Protein AF-A0A6V7JN82-F1 (afdb_monomer)

Mean predicted aligned error: 7.23 Å

Radius of gyration: 20.23 Å; Cα contacts (8 Å, |Δi|>4): 180; chains: 1; bounding box: 55×28×52 Å

Secondary structure (DSSP, 8-state):
--TTB-TTT-PBPP-EEEEE--HHHHHHHHHTSTTHHHHHTHHHHPPPSSTT---SGGGSHHHHHHHHHSGGGSTT---EEEEE--EESSTTSS-EEEEEEEEETTS-HHHHTSGGG-EEEEEEEE-

Organism: NCBI:txid1563983

pLDDT: mean 88.91, std 10.14, range [45.62, 97.81]

Foldseek 3Di:
DPPAADPPPRDGHWDKDKDFDDLPVLVVVQVPDPPRLVQLCCLVVPDDPDPQDDDAPCSDPVNVVCCVPNQVVDSPDWDKDWDWDWDDPDPPDPKIKIWIKIFTRSGDPVPRPDPSRIGTGIMITGD

Sequence (127 aa):
MEEGQCAECHAKTSLSYMLSFSITSQLQTLFLREEFTPNLSYRFNRGKIGEHSVEDIDDGDHYKEQQAYGFLNDPWAISFMWNSDGAQLYKSSQKSIWPLYLVVNELPYAMRYRQENVIMAGLWCAL

Nearest PDB structures (foldseek):
  1ozb-assembly2_G  TM=3.181E-01  e=6.857E-01  Haemophilus influenzae
  7bdk-assembly1_B  TM=2.556E-01  e=2.404E+00  Homo sapiens
  8qzs-assembly1_B  TM=3.928E-01  e=6.250E+00  Homo sapiens
  6s9i-assembly1_B  TM=2.554E-01  e=7.477E+00  Homo sapiens
  8r0a-assembly1_B  TM=2.164E-01  e=4.368E+00  Homo sapiens

Structure (mmCIF, N/CA/C/O backbone):
data_AF-A0A6V7JN82-F1
#
_entry.id   AF-A0A6V7JN82-F1
#
loop_
_atom_site.group_PDB
_atom_site.id
_atom_site.type_symbol
_atom_site.label_atom_id
_atom_site.label_alt_id
_atom_site.label_comp_id
_atom_site.label_asym_id
_atom_site.label_entity_id
_atom_site.label_seq_id
_atom_site.pdbx_PDB_ins_code
_atom_site.Cartn_x
_atom_site.Cartn_y
_atom_site.Cartn_z
_atom_site.occupancy
_atom_site.B_iso_or_equiv
_atom_site.auth_seq_id
_atom_site.auth_comp_id
_atom_site.auth_asym_id
_atom_site.auth_atom_id
_atom_site.pdbx_PDB_model_num
ATOM 1 N N . MET A 1 1 ? -34.841 7.569 29.660 1.00 45.62 1 MET A N 1
ATOM 2 C CA . MET A 1 1 ? -34.237 6.696 28.636 1.00 45.62 1 MET A CA 1
ATOM 3 C C . MET A 1 1 ? -32.951 6.175 29.234 1.00 45.62 1 MET A C 1
ATOM 5 O O . MET A 1 1 ? -32.158 6.998 29.670 1.00 45.62 1 MET A O 1
ATOM 9 N N . GLU A 1 2 ? -32.794 4.862 29.356 1.00 47.19 2 GLU A N 1
ATOM 10 C CA . GLU A 1 2 ? -31.495 4.285 29.719 1.00 47.19 2 GLU A CA 1
ATOM 11 C C . GLU A 1 2 ? -30.539 4.465 28.532 1.00 47.19 2 GLU A C 1
ATOM 13 O O . GLU A 1 2 ? -30.941 4.281 27.381 1.00 47.19 2 GLU A O 1
ATOM 18 N N . GLU A 1 3 ? -29.298 4.880 28.790 1.00 56.78 3 GLU A N 1
ATOM 19 C CA . GLU A 1 3 ? -28.273 4.988 27.750 1.00 56.78 3 GLU A CA 1
ATOM 20 C C . GLU A 1 3 ? -28.055 3.616 27.086 1.00 56.78 3 GLU A C 1
ATOM 22 O O . GLU A 1 3 ? -27.841 2.612 27.766 1.00 56.78 3 GLU A O 1
ATOM 27 N N . GLY A 1 4 ? -28.109 3.568 25.750 1.00 62.78 4 GLY A N 1
ATOM 28 C CA . GLY A 1 4 ? -27.769 2.367 24.978 1.00 62.78 4 GLY A CA 1
ATOM 29 C C . GLY A 1 4 ? -28.935 1.469 24.535 1.00 62.78 4 GLY A C 1
ATOM 30 O O . GLY A 1 4 ? -28.744 0.260 24.378 1.00 62.78 4 GLY A O 1
ATOM 31 N N . GLN A 1 5 ? -30.136 2.017 24.320 1.00 68.12 5 GLN A N 1
ATOM 32 C CA . GLN A 1 5 ? -31.261 1.299 23.700 1.00 68.12 5 GLN A CA 1
ATOM 33 C C . GLN A 1 5 ? -31.752 2.002 22.429 1.00 68.12 5 GLN A C 1
ATOM 35 O O . GLN A 1 5 ? -31.853 3.228 22.380 1.00 68.12 5 GLN A O 1
ATOM 40 N N . CYS A 1 6 ? -32.080 1.218 21.396 1.00 67.12 6 CYS A N 1
ATOM 41 C CA . CYS A 1 6 ? -32.710 1.725 20.177 1.00 67.12 6 CYS A CA 1
ATOM 42 C C . CYS A 1 6 ? -34.115 2.271 20.487 1.00 67.12 6 CYS A C 1
ATOM 44 O O . CYS A 1 6 ? -34.901 1.604 21.158 1.00 67.12 6 CYS A O 1
ATOM 46 N N . ALA A 1 7 ? -34.443 3.457 19.968 1.00 75.50 7 ALA A N 1
ATOM 47 C CA . ALA A 1 7 ? -35.699 4.148 20.264 1.00 75.50 7 ALA A CA 1
ATOM 48 C C . ALA A 1 7 ? -36.960 3.453 19.714 1.00 75.50 7 ALA A C 1
ATOM 50 O O . ALA A 1 7 ? -38.044 3.705 20.230 1.00 75.50 7 ALA A O 1
ATOM 51 N N . GLU A 1 8 ? -36.834 2.590 18.700 1.00 80.00 8 GLU A N 1
ATOM 52 C CA . GLU A 1 8 ? -37.986 1.896 18.103 1.00 80.00 8 GLU A CA 1
ATOM 53 C C . GLU A 1 8 ? -38.164 0.460 18.596 1.00 80.00 8 GLU A C 1
ATOM 55 O O . GLU A 1 8 ? -39.277 0.040 18.897 1.00 80.00 8 GLU A O 1
ATOM 60 N N . CYS A 1 9 ? -37.080 -0.314 18.674 1.00 82.62 9 CYS A N 1
ATOM 61 C CA . CYS A 1 9 ? -37.163 -1.740 18.998 1.00 82.62 9 CYS A CA 1
ATOM 62 C C . CYS A 1 9 ? -36.674 -2.088 20.410 1.00 82.62 9 CYS A C 1
ATOM 64 O O . CYS A 1 9 ? -36.702 -3.259 20.784 1.00 82.62 9 CYS A O 1
ATOM 66 N N . HIS A 1 10 ? -36.197 -1.103 21.183 1.00 72.88 10 HIS A N 1
ATOM 67 C CA . HIS A 1 10 ? -35.658 -1.259 22.543 1.00 72.88 10 HIS A CA 1
ATOM 68 C C . HIS A 1 10 ? -34.502 -2.267 22.684 1.00 72.88 10 HIS A C 1
ATOM 70 O O . HIS A 1 10 ? -34.100 -2.613 23.796 1.00 72.88 10 HIS A O 1
ATOM 76 N N . ALA A 1 11 ? -33.926 -2.729 21.570 1.00 72.25 11 ALA A N 1
ATOM 77 C CA . ALA A 1 11 ? -32.755 -3.589 21.590 1.00 72.25 11 ALA A CA 1
ATOM 78 C C . ALA A 1 11 ? -31.555 -2.836 22.180 1.00 72.25 11 ALA A C 1
ATOM 80 O O . ALA A 1 11 ? -31.370 -1.641 21.919 1.00 72.25 11 ALA A O 1
ATOM 81 N N . LYS A 1 12 ? -30.718 -3.549 22.945 1.00 68.44 12 LYS A N 1
ATOM 82 C CA . LYS A 1 12 ? -29.419 -3.028 23.386 1.00 68.44 12 LYS A CA 1
ATOM 83 C C . LYS A 1 12 ? -28.594 -2.656 22.159 1.00 68.44 12 LYS A C 1
ATOM 85 O O . LYS A 1 12 ? -28.351 -3.504 21.304 1.00 68.44 12 LYS A O 1
ATOM 90 N N . THR A 1 13 ? -28.146 -1.411 22.083 1.00 65.88 13 THR A N 1
ATOM 91 C CA . THR A 1 13 ? -27.205 -0.986 21.047 1.00 65.88 13 THR A CA 1
ATOM 92 C C . THR A 1 13 ? -25.810 -1.478 21.414 1.00 65.88 13 THR A C 1
ATOM 94 O O . THR A 1 13 ? -25.292 -1.132 22.475 1.00 65.88 13 THR A O 1
ATOM 97 N N . SER A 1 14 ? -25.209 -2.291 20.547 1.00 70.94 14 SER A N 1
ATOM 98 C CA . SER A 1 14 ? -23.790 -2.651 20.620 1.00 70.94 14 SER A CA 1
ATOM 99 C C . SER A 1 14 ? -22.932 -1.419 20.346 1.00 70.94 14 SER A C 1
ATOM 101 O O . SER A 1 14 ? -23.203 -0.671 19.401 1.00 70.94 14 SER A O 1
ATOM 103 N N . LEU A 1 15 ? -21.894 -1.205 21.150 1.00 81.00 15 LEU A N 1
ATOM 104 C CA . LEU A 1 15 ? -20.984 -0.083 20.955 1.00 81.00 15 LEU A CA 1
ATOM 105 C C . LEU A 1 15 ? -20.101 -0.402 19.750 1.00 81.00 15 LEU A C 1
ATOM 107 O O . LEU A 1 15 ? -19.318 -1.346 19.791 1.00 81.00 15 LEU A O 1
ATOM 111 N N . SER A 1 16 ? -20.217 0.381 18.680 1.00 87.06 16 SER A N 1
ATOM 112 C CA . SER A 1 16 ? -19.341 0.250 17.513 1.00 87.06 16 SER A CA 1
ATOM 113 C C . SER A 1 16 ? -18.521 1.514 17.313 1.00 87.06 16 SER A C 1
ATOM 115 O O . SER A 1 16 ? -19.066 2.615 17.357 1.00 87.06 16 SER A O 1
ATOM 117 N N . TYR A 1 17 ? -17.216 1.365 17.110 1.00 91.31 17 TYR A N 1
ATOM 118 C CA . TYR A 1 17 ? -16.315 2.487 16.858 1.00 91.31 17 TYR A CA 1
ATOM 119 C C . TYR A 1 17 ? -15.145 2.076 15.964 1.00 91.31 17 TYR A C 1
ATOM 121 O O . TYR A 1 17 ? -14.777 0.906 15.886 1.00 91.31 17 TYR A O 1
ATOM 129 N N . MET A 1 18 ? -14.547 3.064 15.300 1.00 92.50 18 MET A N 1
ATOM 130 C CA . MET A 1 18 ? -13.337 2.904 14.500 1.00 92.50 18 MET A CA 1
ATOM 131 C C . MET A 1 18 ? -12.165 3.556 15.228 1.00 92.50 18 MET A C 1
ATOM 133 O O . MET A 1 18 ? -12.220 4.742 15.552 1.00 92.50 18 MET A O 1
ATOM 137 N N . LEU A 1 19 ? -11.089 2.806 15.443 1.00 95.06 19 LEU A N 1
ATOM 138 C CA . LEU A 1 19 ? -9.789 3.389 15.765 1.00 95.06 19 LEU A CA 1
ATOM 139 C C . LEU A 1 19 ? -9.076 3.693 14.451 1.00 95.06 19 LEU A C 1
ATOM 141 O O . LEU A 1 19 ? -8.837 2.778 13.672 1.00 95.06 19 LEU A O 1
ATOM 145 N N . SER A 1 20 ? -8.754 4.957 14.187 1.00 96.06 20 SER A N 1
ATOM 146 C CA . SER A 1 20 ? -8.002 5.368 12.996 1.00 96.06 20 SER A CA 1
ATOM 147 C C . SER A 1 20 ? -6.525 5.554 13.320 1.00 96.06 20 SER A C 1
ATOM 149 O O . SER A 1 20 ? -6.189 6.168 14.334 1.00 96.06 20 SER A O 1
ATOM 151 N N . PHE A 1 21 ? -5.648 5.111 12.424 1.00 96.94 21 PHE A N 1
ATOM 152 C CA . PHE A 1 21 ? -4.203 5.285 12.558 1.00 96.94 21 PHE A CA 1
ATOM 153 C C . PHE A 1 21 ? -3.668 6.190 11.443 1.00 96.94 21 PHE A C 1
ATOM 155 O O . PHE A 1 21 ? -4.194 6.218 10.331 1.00 96.94 21 PHE A O 1
ATOM 162 N N . SER A 1 22 ? -2.609 6.951 11.735 1.00 97.25 22 SER A N 1
ATOM 163 C CA . SER A 1 22 ? -2.005 7.861 10.755 1.00 97.25 22 SER A CA 1
ATOM 164 C C . SER A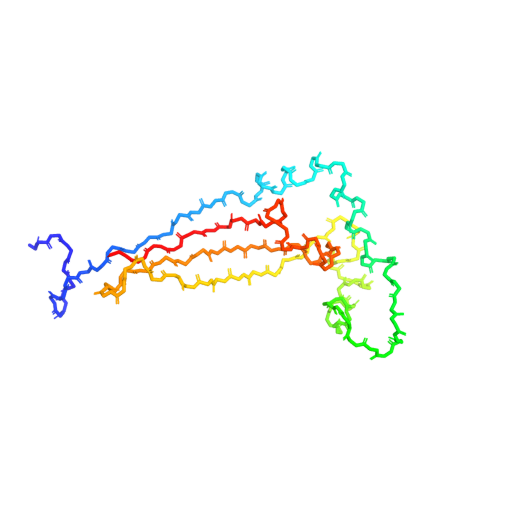 1 22 ? -1.302 7.070 9.651 1.00 97.25 22 SER A C 1
ATOM 166 O O . SER A 1 22 ? -0.211 6.527 9.855 1.00 97.25 22 SER A O 1
ATOM 168 N N . ILE A 1 23 ? -1.920 7.023 8.469 1.00 97.38 23 ILE A N 1
ATOM 169 C CA . ILE A 1 23 ? -1.316 6.459 7.253 1.00 97.38 23 ILE A CA 1
ATOM 170 C C . ILE A 1 23 ? -0.055 7.251 6.892 1.00 97.38 23 ILE A C 1
ATOM 172 O O . ILE A 1 23 ? 0.982 6.660 6.610 1.00 97.38 23 ILE A O 1
ATOM 176 N N . THR A 1 24 ? -0.105 8.583 6.983 1.00 97.00 24 THR A N 1
ATOM 177 C CA . THR A 1 24 ? 1.025 9.464 6.658 1.00 97.00 24 THR A CA 1
ATOM 178 C C . THR A 1 24 ? 2.254 9.162 7.507 1.00 97.00 24 THR A C 1
ATOM 180 O O . THR A 1 24 ? 3.353 9.068 6.971 1.00 97.00 24 THR A O 1
ATOM 183 N N . SER A 1 25 ? 2.086 8.965 8.817 1.00 97.81 25 SER A N 1
ATOM 184 C CA . SER A 1 25 ? 3.211 8.662 9.711 1.00 97.81 25 SER A CA 1
ATOM 185 C C . SER A 1 25 ? 3.840 7.306 9.389 1.00 97.81 25 SER A C 1
ATOM 187 O O . SER A 1 25 ? 5.060 7.187 9.363 1.00 97.81 25 SER A O 1
ATOM 189 N N . GLN A 1 26 ? 3.019 6.300 9.080 1.00 97.81 26 GLN A N 1
ATOM 190 C CA . GLN A 1 26 ? 3.506 4.982 8.669 1.00 97.81 26 GLN A CA 1
ATOM 191 C C . GLN A 1 26 ? 4.230 5.045 7.322 1.00 97.81 26 GLN A C 1
ATOM 193 O O . GLN A 1 26 ? 5.309 4.477 7.188 1.00 97.81 26 GLN A O 1
ATOM 198 N N . LEU A 1 27 ? 3.699 5.796 6.352 1.00 96.81 27 LEU A N 1
ATOM 199 C CA . LEU A 1 27 ? 4.375 6.036 5.078 1.00 96.81 27 LEU A CA 1
ATOM 200 C C . LEU A 1 27 ? 5.721 6.726 5.282 1.00 96.81 27 LEU A C 1
ATOM 202 O O . LEU A 1 27 ? 6.715 6.264 4.739 1.00 96.81 27 LEU A O 1
ATOM 206 N N . GLN A 1 28 ? 5.794 7.770 6.108 1.00 96.75 28 GLN A N 1
ATOM 207 C CA . GLN A 1 28 ? 7.068 8.413 6.441 1.00 96.75 28 GLN A CA 1
ATOM 208 C C . GLN A 1 28 ? 8.077 7.397 6.989 1.00 96.75 28 GLN A C 1
ATOM 210 O O . GLN A 1 28 ? 9.219 7.373 6.543 1.00 96.75 28 GLN A O 1
ATOM 215 N N . THR A 1 29 ? 7.655 6.513 7.899 1.00 96.31 29 THR A N 1
ATOM 216 C CA . THR A 1 29 ? 8.514 5.431 8.402 1.00 96.31 29 THR A CA 1
ATOM 217 C C . THR A 1 29 ? 8.957 4.472 7.297 1.00 96.31 29 THR A C 1
ATOM 219 O O . THR A 1 29 ? 10.122 4.084 7.278 1.00 96.31 29 THR A O 1
ATOM 222 N N . LEU A 1 30 ? 8.074 4.110 6.362 1.00 96.06 30 LEU A N 1
ATOM 223 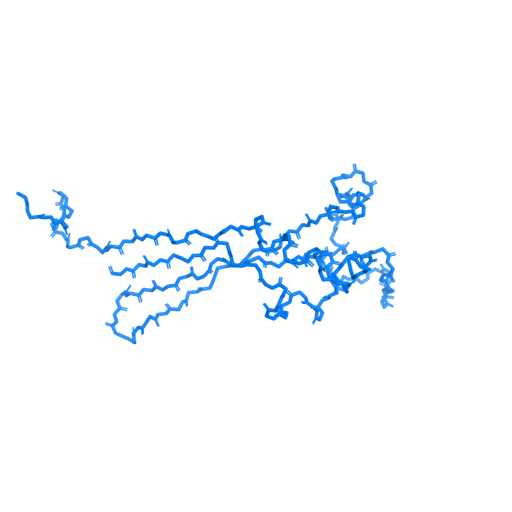C CA . LEU A 1 30 ? 8.425 3.259 5.224 1.00 96.06 30 LEU A CA 1
ATOM 224 C C . LEU A 1 30 ? 9.468 3.922 4.320 1.00 96.06 30 LEU A C 1
ATOM 226 O O . LEU A 1 30 ? 10.501 3.320 4.050 1.00 96.06 30 LEU A O 1
ATOM 230 N N . PHE A 1 31 ? 9.246 5.176 3.924 1.00 95.06 31 PHE A N 1
ATOM 231 C CA . PHE A 1 31 ? 10.151 5.925 3.047 1.00 95.06 31 PHE A CA 1
ATOM 232 C C . PHE A 1 31 ? 11.516 6.237 3.681 1.00 95.06 31 PHE A C 1
ATOM 234 O O . PHE A 1 31 ? 12.478 6.470 2.955 1.00 95.06 31 PHE A O 1
ATOM 241 N N . LEU A 1 32 ? 11.630 6.212 5.013 1.00 95.69 32 LEU A N 1
ATOM 242 C CA . LEU A 1 32 ? 12.912 6.341 5.716 1.00 95.69 32 LEU A CA 1
ATOM 243 C C . LEU A 1 32 ? 13.780 5.074 5.645 1.00 95.69 32 LEU A C 1
ATOM 245 O O . LEU A 1 32 ? 14.965 5.133 5.967 1.00 95.69 32 LEU A O 1
ATOM 249 N N . ARG A 1 33 ? 13.220 3.924 5.255 1.00 94.94 33 ARG A N 1
ATOM 250 C CA . ARG A 1 33 ? 13.978 2.673 5.146 1.00 94.94 33 ARG A CA 1
ATOM 251 C C . ARG A 1 33 ? 14.760 2.655 3.839 1.00 94.94 33 ARG A C 1
ATOM 253 O O . ARG A 1 33 ? 14.173 2.791 2.769 1.00 94.94 33 ARG A O 1
ATOM 260 N N . GLU A 1 34 ? 16.062 2.390 3.929 1.00 92.75 34 GLU A N 1
ATOM 261 C CA . GLU A 1 34 ? 16.981 2.393 2.778 1.00 92.75 34 GLU A CA 1
ATOM 262 C C . GLU A 1 34 ? 16.509 1.491 1.630 1.00 92.75 34 GLU A C 1
ATOM 264 O O . GLU A 1 34 ? 16.631 1.850 0.463 1.00 92.75 34 GLU A O 1
ATOM 269 N N . GLU A 1 35 ? 15.908 0.345 1.952 1.00 91.12 35 GLU A N 1
ATOM 270 C CA . GLU A 1 35 ? 15.429 -0.608 0.951 1.00 91.12 35 GLU A CA 1
ATOM 271 C C . GLU A 1 35 ? 14.071 -0.237 0.337 1.00 91.12 35 GLU A C 1
ATOM 273 O O . GLU A 1 35 ? 13.730 -0.758 -0.720 1.00 91.12 35 GLU A O 1
ATOM 278 N N . PHE A 1 36 ? 13.264 0.633 0.949 1.00 93.38 36 PHE A N 1
ATOM 279 C CA . PHE A 1 36 ? 11.879 0.832 0.504 1.00 93.38 36 PHE A CA 1
ATOM 280 C C . PHE A 1 36 ? 11.805 1.494 -0.876 1.00 93.38 36 PHE A C 1
ATOM 282 O O . PHE A 1 36 ? 11.232 0.929 -1.806 1.00 93.38 36 PHE A O 1
ATOM 289 N N . THR A 1 37 ? 12.445 2.654 -1.028 1.00 92.00 37 THR A N 1
ATOM 290 C CA . THR A 1 37 ? 12.434 3.432 -2.275 1.00 92.00 37 THR A CA 1
ATOM 291 C C . THR A 1 37 ? 13.018 2.664 -3.470 1.00 92.00 37 THR A C 1
ATOM 293 O O . THR A 1 37 ? 12.356 2.620 -4.509 1.00 92.00 37 THR A O 1
ATOM 296 N N . PRO A 1 38 ? 14.192 2.001 -3.367 1.00 93.06 38 PRO A N 1
ATOM 297 C CA . PRO A 1 38 ? 14.707 1.175 -4.461 1.00 93.06 38 PRO A CA 1
ATOM 298 C C . PRO A 1 38 ? 13.728 0.080 -4.898 1.00 93.06 38 PRO A C 1
ATOM 300 O O . PRO A 1 38 ? 13.596 -0.188 -6.091 1.00 93.06 38 PRO A O 1
ATOM 303 N N . ASN A 1 39 ? 12.992 -0.517 -3.955 1.00 94.19 39 ASN A N 1
ATOM 304 C CA . ASN A 1 39 ? 12.033 -1.574 -4.259 1.00 94.19 39 ASN A CA 1
ATOM 305 C C . ASN A 1 39 ? 10.767 -1.074 -4.976 1.00 94.19 39 ASN A C 1
ATOM 307 O O . ASN A 1 39 ? 10.157 -1.861 -5.691 1.00 94.19 39 ASN A O 1
ATOM 311 N N . LEU A 1 40 ? 10.400 0.212 -4.890 1.00 93.75 40 LEU A N 1
ATOM 312 C CA . LEU A 1 40 ? 9.290 0.773 -5.687 1.00 93.75 40 LEU A CA 1
ATOM 313 C C . LEU A 1 40 ? 9.578 0.746 -7.196 1.00 93.75 40 LEU A C 1
ATOM 315 O O . LEU A 1 40 ? 8.665 0.686 -8.020 1.00 93.75 40 LEU A O 1
ATOM 319 N N . SER A 1 41 ? 10.861 0.733 -7.573 1.00 90.19 41 SER A N 1
ATOM 320 C CA . SER A 1 41 ? 11.280 0.626 -8.973 1.00 90.19 41 SER A CA 1
ATOM 321 C C . SER A 1 41 ? 11.047 -0.771 -9.564 1.00 90.19 41 SER A C 1
ATOM 323 O O . SER A 1 41 ? 11.244 -0.961 -10.765 1.00 90.19 41 SER A O 1
ATOM 325 N N . TYR A 1 42 ? 10.615 -1.751 -8.758 1.00 91.56 42 TYR A N 1
ATOM 326 C CA . TYR A 1 42 ? 10.285 -3.107 -9.200 1.00 91.56 42 TYR A CA 1
ATOM 327 C C . TYR A 1 42 ? 9.335 -3.110 -10.401 1.00 91.56 42 TYR A C 1
ATOM 329 O O . TYR A 1 42 ? 9.621 -3.773 -11.393 1.00 91.56 42 TYR A O 1
ATOM 337 N N . ARG A 1 43 ? 8.277 -2.291 -10.370 1.00 87.56 43 ARG A N 1
ATOM 338 C CA . ARG A 1 43 ? 7.265 -2.213 -11.441 1.00 87.56 43 ARG A CA 1
ATOM 339 C C . ARG A 1 43 ? 7.813 -1.804 -12.816 1.00 87.56 43 ARG A C 1
ATOM 341 O O . ARG A 1 43 ? 7.168 -2.051 -13.824 1.00 87.56 43 ARG A O 1
ATOM 348 N N . PHE A 1 44 ? 8.979 -1.155 -12.864 1.00 86.81 44 PHE A N 1
ATOM 349 C CA . PHE A 1 44 ? 9.623 -0.723 -14.113 1.00 86.81 44 PHE A CA 1
ATOM 350 C C . PHE A 1 44 ? 10.691 -1.700 -14.602 1.00 86.81 44 PHE A C 1
ATOM 352 O O . PHE A 1 44 ? 11.039 -1.701 -15.778 1.00 86.81 44 PHE A O 1
ATOM 359 N N . ASN A 1 45 ? 11.223 -2.517 -13.693 1.00 87.56 45 ASN A N 1
ATOM 360 C CA . ASN A 1 45 ? 12.338 -3.424 -13.957 1.00 87.56 45 ASN A CA 1
ATOM 361 C C . ASN A 1 45 ? 11.918 -4.901 -13.899 1.00 87.56 45 ASN A C 1
ATOM 363 O O . ASN A 1 45 ? 12.766 -5.791 -13.981 1.00 87.56 45 ASN A O 1
ATOM 367 N N . ARG A 1 46 ? 10.620 -5.179 -13.722 1.00 88.62 46 ARG A N 1
ATOM 368 C CA . ARG A 1 46 ? 10.078 -6.535 -13.630 1.00 88.62 46 ARG A CA 1
ATOM 369 C C . ARG A 1 46 ? 10.240 -7.251 -14.971 1.00 88.62 46 ARG A C 1
ATOM 371 O O . ARG A 1 46 ? 9.715 -6.819 -15.992 1.00 88.62 46 ARG A O 1
ATOM 378 N N . GLY A 1 47 ? 10.943 -8.381 -14.951 1.00 86.62 47 GLY A N 1
ATOM 379 C CA . GLY A 1 47 ? 10.967 -9.316 -16.070 1.00 86.62 47 GLY A CA 1
ATOM 380 C C . GLY A 1 47 ? 9.731 -10.208 -16.031 1.00 86.62 47 GLY A C 1
ATOM 381 O O . GLY A 1 47 ? 9.539 -10.928 -15.053 1.00 86.62 47 GLY A O 1
ATOM 382 N N . LYS A 1 48 ? 8.910 -10.163 -17.082 1.00 89.00 48 LYS A N 1
ATOM 383 C CA . LYS A 1 48 ? 7.778 -11.082 -17.250 1.00 89.00 48 LYS A CA 1
ATOM 384 C C . LYS A 1 48 ? 8.255 -12.446 -17.734 1.00 89.00 48 LYS A C 1
ATOM 386 O O . LYS A 1 48 ? 9.184 -12.525 -18.539 1.00 89.00 48 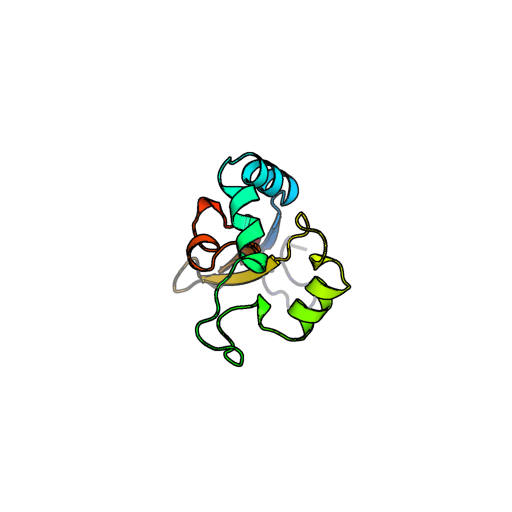LYS A O 1
ATOM 391 N N . ILE A 1 49 ? 7.585 -13.507 -17.296 1.00 88.38 49 ILE A N 1
ATOM 392 C CA . ILE A 1 49 ? 7.806 -14.863 -17.813 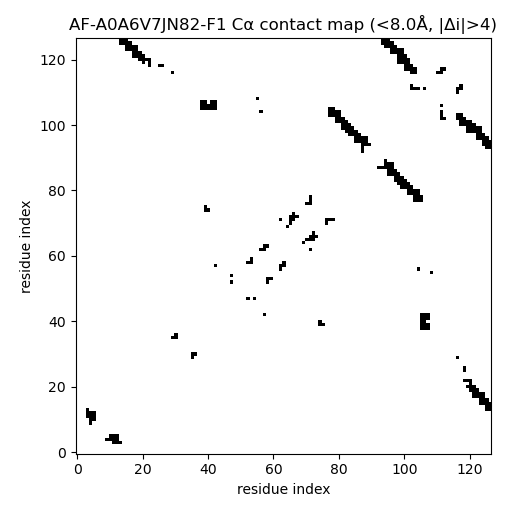1.00 88.38 49 ILE A CA 1
ATOM 393 C C . ILE A 1 49 ? 7.250 -14.973 -19.240 1.00 88.38 49 ILE A C 1
ATOM 395 O O . ILE A 1 49 ? 7.880 -15.586 -20.101 1.00 88.38 49 ILE A O 1
ATOM 399 N N . GLY A 1 50 ? 6.094 -14.358 -19.510 1.00 88.88 50 GLY A N 1
ATOM 400 C CA . GLY A 1 50 ? 5.507 -14.287 -20.850 1.00 88.88 50 GLY A CA 1
ATOM 401 C C . GLY A 1 50 ? 4.914 -12.916 -21.162 1.00 88.88 50 GLY A C 1
ATOM 402 O O . GLY A 1 50 ? 4.255 -12.311 -20.323 1.00 88.88 50 GLY A O 1
ATOM 403 N N . GLU A 1 51 ? 5.098 -12.431 -22.393 1.00 86.81 51 GLU A N 1
ATOM 404 C CA . GLU A 1 51 ? 4.637 -11.099 -22.823 1.00 86.81 51 GLU A CA 1
ATOM 405 C C . GLU A 1 51 ? 3.136 -10.879 -22.552 1.00 86.81 51 GLU A C 1
ATOM 407 O O . GLU A 1 51 ? 2.727 -9.839 -22.025 1.00 86.81 51 GLU A O 1
ATOM 412 N N . HIS A 1 52 ? 2.325 -11.906 -22.817 1.00 88.50 52 HIS A N 1
ATOM 413 C CA . HIS A 1 52 ? 0.868 -11.879 -22.660 1.00 88.50 52 HIS A CA 1
ATOM 414 C C . HIS A 1 52 ? 0.361 -12.449 -21.328 1.00 88.50 52 HIS A C 1
ATOM 416 O O . HIS A 1 52 ? -0.848 -12.514 -21.114 1.00 88.50 52 HIS A O 1
ATOM 422 N N . SER A 1 53 ? 1.252 -12.872 -20.432 1.00 92.38 53 SER A N 1
ATOM 423 C CA . SER A 1 53 ? 0.860 -13.416 -19.132 1.00 92.38 53 SER A CA 1
ATOM 424 C C . SER A 1 53 ? 0.378 -12.307 -18.196 1.00 92.38 53 SER A C 1
ATOM 426 O O . SER A 1 53 ? 0.901 -11.192 -18.223 1.00 92.38 53 SER A O 1
ATOM 428 N N . VAL A 1 54 ? -0.602 -12.615 -17.347 1.00 92.62 54 VAL A N 1
ATOM 429 C CA . VAL A 1 54 ? -0.997 -11.765 -16.214 1.00 92.62 54 VAL A CA 1
ATOM 430 C C . VAL A 1 54 ? -0.360 -12.370 -14.970 1.00 92.62 54 VAL A C 1
ATOM 432 O O . VAL A 1 54 ? -0.799 -13.416 -14.497 1.00 92.62 54 VAL A O 1
ATOM 435 N N . GLU A 1 55 ? 0.724 -11.761 -14.504 1.00 92.94 55 GLU A N 1
ATOM 436 C CA . GLU A 1 55 ? 1.584 -12.301 -13.445 1.00 92.94 55 GLU A CA 1
ATOM 437 C C . GLU A 1 55 ? 1.509 -11.460 -12.168 1.00 92.94 55 GLU A C 1
ATOM 439 O O . GLU A 1 55 ? 1.682 -11.989 -11.071 1.00 92.94 55 GLU A O 1
ATOM 444 N N . ASP A 1 56 ? 1.237 -10.161 -12.296 1.00 93.88 56 ASP A N 1
ATOM 445 C CA . ASP A 1 56 ? 1.112 -9.241 -11.168 1.00 93.88 56 ASP A CA 1
ATOM 446 C C . ASP A 1 56 ? 0.104 -8.110 -11.488 1.00 93.88 56 ASP A C 1
ATOM 448 O O . ASP A 1 56 ? -0.442 -8.026 -12.588 1.00 93.88 56 ASP A O 1
ATOM 452 N N . ILE A 1 57 ? -0.218 -7.272 -10.503 1.00 92.38 57 ILE A N 1
ATOM 453 C CA . ILE A 1 57 ? -1.247 -6.225 -10.572 1.00 92.38 57 ILE A CA 1
ATOM 454 C C . ILE A 1 57 ? -0.963 -5.168 -11.647 1.00 92.38 57 ILE A C 1
ATOM 456 O O . ILE A 1 57 ? -1.892 -4.616 -12.237 1.00 92.38 57 ILE A O 1
ATOM 460 N N . ASP A 1 58 ? 0.313 -4.927 -11.935 1.00 90.44 58 ASP A N 1
ATOM 461 C CA . ASP A 1 58 ? 0.788 -4.020 -12.977 1.00 90.44 58 ASP A CA 1
ATOM 462 C C . ASP A 1 58 ? 0.523 -4.539 -14.400 1.00 90.44 58 ASP A C 1
ATOM 464 O O . ASP A 1 58 ? 0.595 -3.774 -15.358 1.00 90.44 58 ASP A O 1
ATOM 468 N N . ASP A 1 59 ? 0.136 -5.810 -14.563 1.00 93.12 59 ASP A N 1
ATOM 469 C CA . ASP A 1 59 ? -0.305 -6.344 -15.852 1.00 93.12 59 ASP A CA 1
ATOM 470 C C . ASP A 1 59 ? -1.726 -5.917 -16.241 1.00 93.12 59 ASP A C 1
ATOM 472 O O . ASP A 1 59 ? -2.101 -6.075 -17.408 1.00 93.12 59 ASP A O 1
ATOM 476 N N . GLY A 1 60 ? -2.510 -5.377 -15.305 1.00 93.38 60 GLY A N 1
ATOM 477 C CA . GLY A 1 60 ? -3.868 -4.913 -15.569 1.00 93.38 60 GLY A CA 1
ATOM 478 C C . GLY A 1 60 ? -3.897 -3.694 -16.493 1.00 93.38 60 GLY A C 1
ATOM 479 O O . GLY A 1 60 ? -3.122 -2.756 -16.317 1.00 93.38 60 GLY A O 1
ATOM 480 N N . ASP A 1 61 ? -4.830 -3.670 -17.447 1.00 94.44 61 ASP A N 1
ATOM 481 C CA . ASP A 1 61 ? -4.906 -2.613 -18.468 1.00 94.44 61 ASP A CA 1
ATOM 482 C C . ASP A 1 61 ? -5.029 -1.209 -17.861 1.00 94.44 61 ASP A C 1
ATOM 484 O O . ASP A 1 61 ? -4.329 -0.288 -18.279 1.00 94.44 61 ASP A O 1
ATOM 488 N N . HIS A 1 62 ? -5.833 -1.055 -16.804 1.00 93.81 62 HIS A N 1
ATOM 489 C CA . HIS A 1 62 ? -5.936 0.213 -16.078 1.00 93.81 62 HIS A CA 1
ATOM 490 C C . HIS A 1 62 ? -4.636 0.611 -15.379 1.00 93.81 62 HIS A C 1
ATOM 492 O O . HIS A 1 62 ? -4.300 1.791 -15.328 1.00 93.81 62 HIS A O 1
ATOM 498 N N . TYR A 1 63 ? -3.893 -0.353 -14.837 1.00 94.56 63 TYR A N 1
ATOM 499 C CA . TYR A 1 63 ? -2.632 -0.061 -14.168 1.00 94.56 63 TYR A CA 1
ATOM 500 C C . TYR A 1 63 ? -1.577 0.383 -15.190 1.00 94.56 63 TYR A C 1
ATOM 502 O O . TYR A 1 63 ? -0.914 1.398 -14.982 1.00 94.56 63 TYR A O 1
ATOM 510 N N . LYS A 1 64 ? -1.513 -0.290 -16.347 1.00 93.19 64 LYS A N 1
ATOM 511 C CA . LYS A 1 64 ? -0.677 0.106 -17.492 1.00 93.19 64 LYS A CA 1
ATOM 512 C C . LYS A 1 64 ? -1.028 1.494 -18.016 1.00 93.19 64 LYS A C 1
ATOM 514 O O . LYS A 1 64 ? -0.132 2.290 -18.276 1.00 93.19 64 LYS A O 1
ATOM 519 N N . GLU A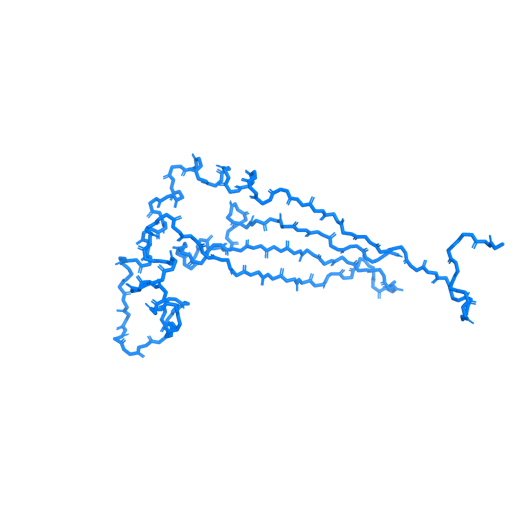 1 65 ? -2.315 1.810 -18.146 1.00 95.31 65 GLU A N 1
ATOM 520 C CA . GLU A 1 65 ? -2.776 3.142 -18.550 1.00 95.31 65 GLU A CA 1
ATOM 521 C C . GLU A 1 65 ? -2.304 4.218 -17.558 1.00 95.31 65 GLU A C 1
ATOM 523 O O . GLU A 1 65 ? -1.756 5.245 -17.964 1.00 95.31 65 GLU A O 1
ATOM 528 N N . GLN A 1 66 ? -2.438 3.957 -16.252 1.00 95.00 66 GLN A N 1
ATOM 529 C CA . GLN A 1 66 ? -1.966 4.870 -15.209 1.00 95.00 66 GLN A CA 1
ATOM 530 C C . GLN A 1 66 ? -0.440 5.012 -15.181 1.00 95.00 66 GLN A C 1
ATOM 532 O O . GLN A 1 66 ? 0.049 6.104 -14.904 1.00 95.00 66 GLN A O 1
ATOM 537 N N . GLN A 1 67 ? 0.313 3.953 -15.476 1.00 92.25 67 GLN A N 1
ATOM 538 C CA . GLN A 1 67 ? 1.772 4.015 -15.598 1.00 92.25 67 GLN A CA 1
ATOM 539 C C . GLN A 1 67 ? 2.220 4.767 -16.856 1.00 92.25 67 GLN A C 1
ATOM 541 O O . GLN A 1 67 ? 3.218 5.481 -16.823 1.00 92.25 67 GLN A O 1
ATOM 546 N N . ALA A 1 68 ? 1.493 4.629 -17.965 1.00 92.62 68 ALA A N 1
ATOM 547 C CA . ALA A 1 68 ? 1.848 5.274 -19.221 1.00 92.62 68 ALA A CA 1
ATOM 548 C C . ALA A 1 68 ? 1.531 6.776 -19.207 1.00 92.62 68 ALA A C 1
ATOM 550 O O . ALA A 1 68 ? 2.370 7.576 -19.618 1.00 92.62 68 ALA A O 1
ATOM 551 N N . TYR A 1 69 ? 0.356 7.172 -18.704 1.00 93.88 69 TYR A N 1
ATOM 552 C CA . TYR A 1 69 ? -0.146 8.548 -18.850 1.00 93.88 69 TYR A CA 1
ATOM 553 C C . TYR A 1 69 ? -0.786 9.140 -17.583 1.00 93.88 69 TYR A C 1
ATOM 555 O O . TYR A 1 69 ? -1.200 10.298 -17.602 1.00 93.88 69 TYR A O 1
ATOM 563 N N . GLY A 1 70 ? -0.910 8.366 -16.502 1.00 94.62 70 GLY A N 1
ATOM 564 C CA . GLY A 1 70 ? -1.645 8.756 -15.298 1.00 94.62 70 GLY A CA 1
ATOM 565 C C . GLY A 1 70 ? -0.768 9.029 -14.077 1.00 94.62 70 GLY A C 1
ATOM 566 O O . GLY A 1 70 ? 0.421 9.328 -14.180 1.00 94.62 70 GLY A O 1
ATOM 567 N N . PHE A 1 71 ? -1.378 8.915 -12.892 1.00 94.31 71 PHE A N 1
ATOM 568 C CA . PHE A 1 71 ? -0.718 9.201 -11.611 1.00 94.31 71 PHE A CA 1
ATOM 569 C C . PHE A 1 71 ? 0.501 8.302 -11.364 1.00 94.31 71 PHE A C 1
ATOM 571 O O . PHE A 1 71 ? 1.487 8.747 -10.788 1.00 94.31 71 PHE A O 1
ATOM 578 N N . LEU A 1 72 ? 0.458 7.055 -11.839 1.00 94.06 72 LEU A N 1
ATOM 579 C CA . LEU A 1 72 ? 1.519 6.067 -11.631 1.00 94.06 72 LEU A CA 1
ATOM 580 C C . LEU A 1 72 ? 2.687 6.194 -12.620 1.00 94.06 72 LEU A C 1
ATOM 582 O O . LEU A 1 72 ? 3.607 5.379 -12.566 1.00 94.06 72 LEU A O 1
ATOM 586 N N . ASN A 1 73 ? 2.678 7.197 -13.503 1.00 92.12 73 ASN A N 1
ATOM 587 C CA . ASN A 1 73 ? 3.835 7.526 -14.336 1.00 92.12 73 ASN A CA 1
ATOM 588 C C . ASN A 1 73 ? 5.005 8.060 -13.483 1.00 92.12 73 ASN A C 1
ATOM 590 O O . ASN A 1 73 ? 6.163 7.756 -13.758 1.00 92.12 73 ASN A O 1
ATOM 594 N N . ASP A 1 74 ? 4.712 8.776 -12.391 1.00 92.44 74 ASP A N 1
ATOM 595 C CA . ASP A 1 74 ? 5.731 9.264 -11.459 1.00 92.44 74 ASP A CA 1
ATOM 596 C C . ASP A 1 74 ? 6.356 8.093 -10.672 1.00 92.44 74 ASP A C 1
ATOM 598 O O . ASP A 1 74 ? 5.624 7.378 -9.978 1.00 92.44 74 ASP A O 1
ATOM 602 N N . PRO A 1 75 ? 7.690 7.886 -10.711 1.00 88.88 75 PRO A N 1
ATOM 603 C CA . PRO A 1 75 ? 8.382 6.862 -9.925 1.00 88.88 75 PRO A CA 1
ATOM 604 C C . PRO A 1 75 ? 8.115 6.899 -8.414 1.00 88.88 75 PRO A C 1
ATOM 606 O O . P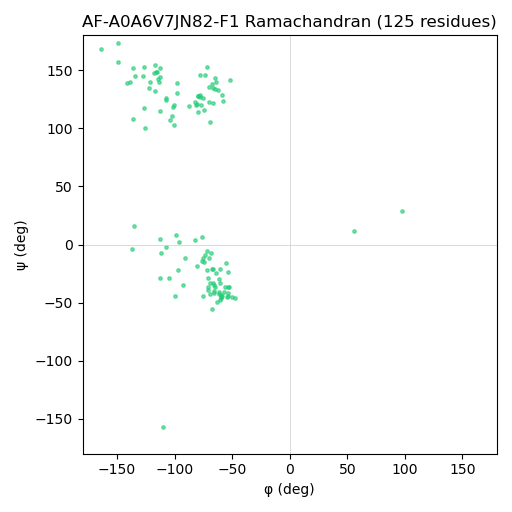RO A 1 75 ? 8.269 5.875 -7.751 1.00 88.88 75 PRO A O 1
ATOM 609 N N . TRP A 1 76 ? 7.713 8.050 -7.876 1.00 89.94 76 TRP A N 1
ATOM 610 C CA . TRP A 1 76 ? 7.398 8.247 -6.461 1.00 89.94 76 TRP A CA 1
ATOM 611 C C . TRP A 1 76 ? 5.923 8.000 -6.126 1.00 89.94 76 TRP A C 1
ATOM 613 O O . TRP A 1 76 ? 5.563 7.919 -4.949 1.00 89.94 76 TRP A O 1
ATOM 623 N N . ALA A 1 77 ? 5.061 7.872 -7.136 1.00 93.56 77 ALA A N 1
ATOM 624 C CA . ALA A 1 77 ? 3.644 7.608 -6.949 1.00 93.56 77 ALA A CA 1
ATOM 625 C C . ALA A 1 77 ? 3.384 6.135 -6.621 1.00 93.56 77 ALA A C 1
ATOM 627 O O . ALA A 1 77 ? 3.767 5.229 -7.369 1.00 93.56 77 ALA A O 1
ATOM 628 N N . ILE A 1 78 ? 2.664 5.924 -5.519 1.00 95.38 78 ILE A N 1
ATOM 629 C CA . ILE A 1 78 ? 2.264 4.610 -5.020 1.00 95.38 78 ILE A CA 1
ATOM 630 C C . ILE A 1 78 ? 0.745 4.451 -5.032 1.00 95.38 78 ILE A C 1
ATOM 632 O O . ILE A 1 78 ? -0.002 5.407 -4.821 1.00 95.38 78 ILE A O 1
ATOM 636 N N . SER A 1 79 ? 0.290 3.223 -5.232 1.00 95.88 79 SER A N 1
ATOM 637 C CA . SER A 1 79 ? -1.099 2.814 -5.093 1.00 95.88 79 SER A CA 1
ATOM 638 C C . SER A 1 79 ? -1.232 1.779 -3.982 1.00 95.88 79 SER A C 1
ATOM 640 O O . SER A 1 79 ? -0.291 1.055 -3.644 1.00 95.88 79 SER A O 1
ATOM 642 N N . PHE A 1 80 ? -2.426 1.710 -3.401 1.00 96.38 80 PHE A N 1
ATOM 643 C CA . PHE A 1 80 ? -2.720 0.779 -2.324 1.00 96.38 80 PHE A CA 1
ATOM 644 C C . PHE A 1 80 ? -3.725 -0.269 -2.764 1.00 96.38 80 PHE A C 1
ATOM 646 O O . PHE A 1 80 ? -4.735 0.044 -3.395 1.00 96.38 80 PHE A O 1
ATOM 653 N N . MET A 1 81 ? -3.489 -1.501 -2.337 1.00 95.62 81 MET A N 1
ATOM 654 C CA . MET A 1 81 ? -4.550 -2.477 -2.148 1.00 95.62 81 MET A CA 1
ATOM 655 C C . MET A 1 81 ? -4.921 -2.476 -0.669 1.00 95.62 81 MET A C 1
ATOM 657 O O . MET A 1 81 ? -4.047 -2.545 0.196 1.00 95.62 81 MET A O 1
ATOM 661 N N . TRP A 1 82 ? -6.213 -2.368 -0.381 1.00 94.88 82 TRP A N 1
ATOM 662 C CA . TRP A 1 82 ? -6.733 -2.362 0.978 1.00 94.88 82 TRP A CA 1
ATOM 663 C C . TRP A 1 82 ? -7.546 -3.619 1.237 1.00 94.88 82 TRP A C 1
ATOM 665 O O . TRP A 1 82 ? -8.229 -4.121 0.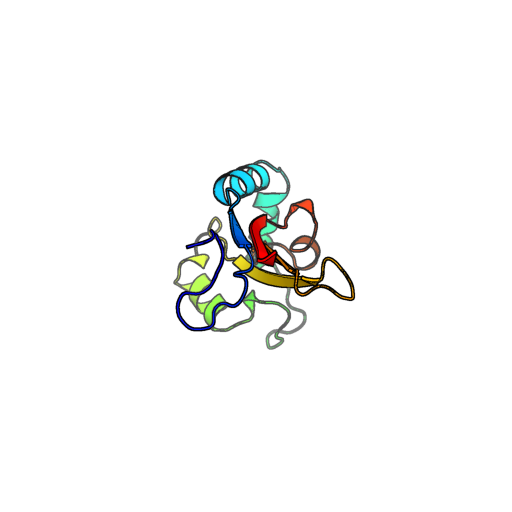348 1.00 94.88 82 TRP A O 1
ATOM 675 N N . ASN A 1 83 ? -7.463 -4.122 2.462 1.00 92.12 83 ASN A N 1
ATOM 676 C CA . ASN A 1 83 ? -8.182 -5.306 2.897 1.00 92.12 83 ASN A CA 1
ATOM 677 C C . ASN A 1 83 ? -8.822 -5.042 4.257 1.00 92.12 83 ASN A C 1
ATOM 679 O O . ASN A 1 83 ? -8.247 -4.359 5.111 1.00 92.12 83 ASN A O 1
ATOM 683 N N . SER A 1 84 ? -9.999 -5.627 4.454 1.00 91.06 84 SER A N 1
ATOM 684 C CA . SER A 1 84 ? -10.639 -5.743 5.757 1.00 91.06 84 SER A CA 1
ATOM 685 C C . SER A 1 84 ? -10.985 -7.202 6.005 1.00 91.06 84 SER A C 1
ATOM 687 O O . SER A 1 84 ? -11.775 -7.765 5.250 1.00 91.06 84 SER A O 1
ATOM 689 N N . ASP A 1 85 ? -10.405 -7.805 7.037 1.00 81.94 85 ASP A N 1
ATOM 690 C CA . ASP A 1 85 ? -10.740 -9.174 7.438 1.00 81.94 85 ASP A CA 1
ATOM 691 C C . ASP A 1 85 ? -11.394 -9.164 8.818 1.00 81.94 85 ASP A C 1
ATOM 693 O O . ASP A 1 85 ? -11.035 -8.352 9.666 1.00 81.94 85 ASP A O 1
ATOM 697 N N . GLY A 1 86 ? -12.382 -10.024 9.033 1.00 78.81 86 GLY A N 1
ATOM 698 C CA . GLY A 1 86 ? -13.188 -10.054 10.244 1.00 78.81 86 GLY A CA 1
ATOM 699 C C . GLY A 1 86 ? -12.733 -11.145 11.197 1.00 78.81 86 GLY A C 1
ATOM 700 O O . GLY A 1 86 ? -12.834 -12.330 10.892 1.00 78.81 86 GLY A O 1
ATOM 701 N N . ALA A 1 87 ? -12.322 -10.763 12.404 1.00 80.12 87 ALA A N 1
ATOM 702 C CA . ALA A 1 87 ? -12.051 -11.701 13.484 1.00 80.12 87 ALA A CA 1
ATOM 703 C C . ALA A 1 87 ? -13.150 -11.619 14.552 1.00 80.12 87 ALA A C 1
ATOM 705 O O . ALA A 1 87 ? -13.420 -10.558 15.124 1.00 80.12 87 ALA A O 1
ATOM 706 N N . GLN A 1 88 ? -13.783 -12.753 14.859 1.00 78.81 88 GLN A N 1
ATOM 707 C CA . GLN A 1 88 ? -14.654 -12.861 16.031 1.00 78.81 88 GLN A CA 1
ATOM 708 C C . GLN A 1 88 ? -13.792 -12.944 17.291 1.00 78.81 88 GLN A C 1
ATOM 710 O O . GLN A 1 88 ? -12.929 -13.815 17.400 1.00 78.81 88 GLN A O 1
ATOM 715 N N . LEU A 1 89 ? -14.048 -12.067 18.265 1.00 74.88 89 LEU A N 1
ATOM 716 C CA . LEU A 1 89 ? -13.284 -12.049 19.519 1.00 74.88 89 LEU A CA 1
ATOM 717 C C . LEU A 1 89 ? -13.568 -13.271 20.400 1.00 74.88 89 LEU A C 1
ATOM 719 O O . LEU A 1 89 ? -12.689 -13.754 21.109 1.00 74.88 89 LEU A O 1
ATOM 723 N N . TYR A 1 90 ? -14.801 -13.777 20.358 1.00 77.62 90 TYR A N 1
ATOM 724 C CA . TYR A 1 90 ? -15.235 -14.927 21.143 1.00 77.62 90 TYR A CA 1
ATOM 725 C C . TYR A 1 90 ? -16.159 -15.803 20.304 1.00 77.62 90 TYR A C 1
ATOM 727 O O . TYR A 1 90 ? -17.066 -15.287 19.656 1.00 77.62 90 TYR A O 1
ATOM 735 N N . LYS A 1 91 ? -15.999 -17.131 20.406 1.00 70.00 91 LYS A N 1
ATOM 736 C CA . LYS A 1 91 ? -16.767 -18.145 19.650 1.00 70.00 91 LYS A CA 1
ATOM 737 C C . LYS A 1 91 ? -18.297 -18.046 19.785 1.00 70.00 91 LYS A C 1
ATOM 739 O O . LYS A 1 91 ? -19.011 -18.685 19.022 1.00 70.00 91 LYS A O 1
ATOM 744 N N . SER A 1 92 ? -18.806 -17.319 20.781 1.00 74.56 92 SER A N 1
ATOM 745 C CA . SER A 1 92 ? -20.241 -17.246 21.098 1.00 74.56 92 SER A CA 1
ATOM 746 C C . SER A 1 92 ? -20.736 -15.824 21.377 1.00 74.56 92 SER A C 1
ATOM 748 O O . SER A 1 92 ? -21.807 -15.651 21.950 1.00 74.56 92 SER A O 1
ATOM 750 N N . SER A 1 93 ? -19.968 -14.798 20.997 1.00 74.12 93 SER A N 1
ATOM 751 C CA . SER A 1 93 ? -20.397 -13.398 21.103 1.00 74.12 93 SER A CA 1
ATOM 752 C C . SER A 1 93 ? -20.584 -12.790 19.720 1.00 74.12 93 SER A C 1
ATOM 754 O O . SER A 1 93 ? -19.852 -13.141 18.801 1.00 74.12 93 SER A O 1
ATOM 756 N N . GLN A 1 94 ? -21.472 -11.804 19.596 1.00 74.31 94 GLN A N 1
ATOM 757 C CA . GLN A 1 94 ? -21.591 -11.002 18.372 1.00 74.31 94 GLN A CA 1
ATOM 758 C C . GLN A 1 94 ? -20.471 -9.953 18.227 1.00 74.31 94 GLN A C 1
ATOM 760 O O . GLN A 1 94 ? -20.508 -9.133 17.312 1.00 74.31 94 GLN A O 1
ATOM 765 N N . LYS A 1 95 ? -19.470 -9.960 19.122 1.00 83.75 95 LYS A N 1
ATOM 766 C CA . LYS A 1 95 ? -18.372 -8.997 19.092 1.00 83.75 95 LYS A CA 1
ATOM 767 C C . LYS A 1 95 ? -17.365 -9.372 18.013 1.00 83.75 95 LYS A C 1
ATOM 769 O O . LYS A 1 95 ? -16.862 -10.500 17.994 1.00 83.75 95 LYS A O 1
ATOM 774 N N . SER A 1 96 ? -17.032 -8.419 17.155 1.00 87.31 96 SER A N 1
ATOM 775 C CA . SER A 1 96 ? -16.054 -8.610 16.086 1.00 87.31 96 SER A CA 1
ATOM 776 C C . SER A 1 96 ? -15.110 -7.425 15.975 1.00 87.31 96 SER A C 1
ATOM 778 O O . SER A 1 96 ? -15.453 -6.292 16.313 1.00 87.31 96 SER A O 1
ATOM 780 N N . ILE A 1 97 ? -13.903 -7.714 15.506 1.00 90.38 97 ILE A N 1
ATOM 781 C CA . ILE A 1 97 ? -12.907 -6.716 15.155 1.00 90.38 97 ILE A CA 1
ATOM 782 C C . ILE A 1 97 ? -12.530 -6.907 13.692 1.00 90.38 97 ILE A C 1
ATOM 784 O O . ILE A 1 97 ? -12.290 -8.032 13.260 1.00 90.38 97 ILE A O 1
ATOM 788 N N . TRP A 1 98 ? -12.457 -5.804 12.954 1.00 93.00 98 TRP A N 1
ATOM 789 C CA . TRP A 1 98 ? -12.065 -5.789 11.552 1.00 93.00 98 TRP A CA 1
ATOM 790 C C . TRP A 1 98 ? -10.904 -4.813 11.349 1.00 93.00 98 TRP A C 1
ATOM 792 O O . TRP A 1 98 ? -11.130 -3.598 11.314 1.00 93.00 98 TRP A O 1
ATOM 802 N N . PRO A 1 99 ? -9.649 -5.291 11.266 1.00 94.12 99 PRO A N 1
ATOM 803 C CA . PRO A 1 99 ? -8.540 -4.463 10.814 1.00 94.12 99 PRO A CA 1
ATOM 804 C C . PRO A 1 99 ? -8.762 -4.009 9.374 1.00 94.12 99 PRO A C 1
ATOM 806 O O . PRO A 1 99 ? -9.057 -4.821 8.504 1.00 94.12 99 PRO A O 1
ATOM 809 N N . LEU A 1 100 ? -8.560 -2.721 9.127 1.00 95.44 100 LEU A N 1
ATOM 810 C CA . LEU A 1 100 ? -8.405 -2.139 7.804 1.00 95.44 100 LEU A CA 1
ATOM 811 C C . LEU A 1 100 ? -6.915 -1.887 7.586 1.00 95.44 100 LEU A C 1
ATOM 813 O O . LEU A 1 100 ? -6.338 -0.996 8.216 1.00 95.44 100 LEU A O 1
ATOM 817 N N . TYR A 1 101 ? -6.303 -2.645 6.684 1.00 96.12 101 TYR A N 1
ATOM 818 C CA . TYR A 1 101 ? -4.889 -2.497 6.361 1.00 96.12 101 TYR A CA 1
ATOM 819 C C . TYR A 1 101 ? -4.659 -2.312 4.863 1.00 96.12 101 TYR A C 1
ATOM 821 O O . TYR A 1 101 ? -5.452 -2.753 4.031 1.00 96.12 101 TYR A O 1
ATOM 829 N N . LEU A 1 102 ? -3.565 -1.633 4.534 1.00 97.56 102 LEU A N 1
ATOM 830 C CA . LEU A 1 102 ? -3.144 -1.290 3.184 1.00 97.56 102 LEU A CA 1
ATOM 831 C C . LEU A 1 102 ? -1.792 -1.942 2.894 1.00 97.56 102 LEU A C 1
ATOM 833 O O . LEU A 1 102 ? -0.944 -2.051 3.782 1.00 97.56 102 LEU A O 1
ATOM 837 N N . VAL A 1 103 ? -1.572 -2.310 1.639 1.00 96.94 103 VAL A N 1
ATOM 838 C CA . VAL A 1 103 ? -0.262 -2.710 1.116 1.00 96.94 103 VAL A CA 1
ATOM 839 C C . VAL A 1 103 ? 0.065 -1.897 -0.129 1.00 96.94 103 VAL A C 1
ATOM 841 O O . VAL A 1 103 ? -0.829 -1.556 -0.904 1.00 96.94 103 VAL A O 1
ATOM 844 N N . VAL A 1 104 ? 1.345 -1.572 -0.307 1.00 97.12 104 VAL A N 1
ATOM 845 C CA . VAL A 1 104 ? 1.849 -0.812 -1.462 1.00 97.12 104 VAL A CA 1
ATOM 846 C C . VAL A 1 104 ? 2.008 -1.750 -2.655 1.00 97.12 104 VAL A C 1
ATOM 848 O O . VAL A 1 104 ? 2.762 -2.721 -2.579 1.00 97.12 104 VAL A O 1
ATOM 851 N N . ASN A 1 105 ? 1.315 -1.469 -3.757 1.00 96.31 105 ASN A N 1
ATOM 852 C CA . ASN A 1 105 ? 1.309 -2.339 -4.938 1.00 96.31 105 ASN A CA 1
ATOM 853 C C . ASN A 1 105 ? 2.646 -2.326 -5.690 1.00 96.31 105 ASN A C 1
ATOM 855 O O . ASN A 1 105 ? 3.036 -3.320 -6.291 1.00 96.31 105 ASN A O 1
ATOM 859 N N . GLU A 1 106 ? 3.381 -1.222 -5.632 1.00 95.56 106 GLU A N 1
ATOM 860 C CA . GLU A 1 106 ? 4.627 -1.028 -6.377 1.00 95.56 106 GLU A CA 1
ATOM 861 C C . GLU A 1 106 ? 5.813 -1.797 -5.778 1.00 95.56 106 GLU A C 1
ATOM 863 O O . GLU A 1 106 ? 6.850 -1.930 -6.426 1.00 95.56 106 GLU A O 1
ATOM 868 N N . LEU A 1 107 ? 5.665 -2.337 -4.564 1.00 95.69 107 LEU A N 1
ATOM 869 C CA . LEU A 1 107 ? 6.645 -3.253 -3.990 1.00 95.69 107 LEU A CA 1
ATOM 870 C C . LEU A 1 107 ? 6.603 -4.620 -4.697 1.00 95.69 107 LEU A C 1
ATOM 872 O O . LEU A 1 107 ? 5.529 -5.050 -5.136 1.00 95.69 107 LEU A O 1
ATOM 876 N N . PRO A 1 108 ? 7.727 -5.365 -4.711 1.00 94.75 108 PRO A N 1
ATOM 877 C CA . PRO A 1 108 ? 7.741 -6.759 -5.137 1.00 94.75 108 PRO A CA 1
ATOM 878 C C . PRO A 1 108 ? 6.683 -7.580 -4.400 1.00 94.75 108 PRO A C 1
ATOM 880 O O . PRO A 1 108 ? 6.506 -7.416 -3.189 1.00 94.75 108 PRO A O 1
ATOM 883 N N . TYR A 1 109 ? 6.030 -8.516 -5.094 1.00 92.88 109 TYR A N 1
ATOM 884 C CA . TYR A 1 109 ? 4.968 -9.357 -4.525 1.00 92.88 109 TYR A CA 1
ATOM 885 C C . TYR A 1 109 ? 5.344 -9.969 -3.159 1.00 92.88 109 TYR A C 1
ATOM 887 O O . TYR A 1 109 ? 4.597 -9.853 -2.187 1.00 92.88 109 TYR A O 1
ATOM 895 N N . ALA A 1 110 ? 6.558 -10.521 -3.046 1.00 92.62 110 ALA A N 1
ATOM 896 C CA . ALA A 1 110 ? 7.081 -11.138 -1.821 1.00 92.62 110 ALA A CA 1
ATOM 897 C C . ALA A 1 110 ? 7.364 -10.149 -0.665 1.00 92.62 110 ALA A C 1
ATOM 899 O O . ALA A 1 110 ? 7.720 -10.566 0.440 1.00 92.62 110 ALA A O 1
ATOM 900 N N . MET A 1 111 ? 7.268 -8.842 -0.914 1.00 95.44 111 MET A N 1
ATOM 901 C CA . MET A 1 111 ? 7.473 -7.778 0.067 1.00 95.44 111 MET A CA 1
ATOM 902 C C . MET A 1 111 ? 6.167 -7.138 0.535 1.00 95.44 111 MET A C 1
ATOM 904 O O .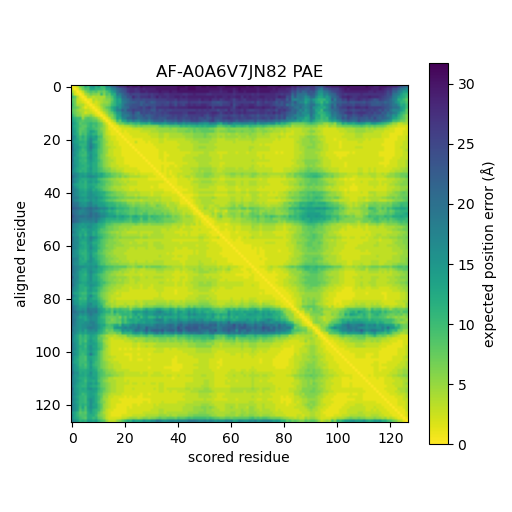 MET A 1 111 ? 6.121 -6.696 1.680 1.00 95.44 111 MET A O 1
ATOM 908 N N . ARG A 1 112 ? 5.113 -7.104 -0.293 1.00 95.38 112 ARG A N 1
ATOM 909 C CA . ARG A 1 112 ? 3.869 -6.356 -0.008 1.00 95.38 112 ARG A CA 1
ATOM 910 C C . ARG A 1 112 ? 3.245 -6.699 1.344 1.00 95.38 112 ARG A C 1
ATOM 912 O O . ARG A 1 112 ? 2.861 -5.806 2.087 1.00 95.38 112 ARG A O 1
ATOM 919 N N . TYR A 1 113 ? 3.186 -7.990 1.659 1.00 94.44 113 TYR A N 1
ATOM 920 C CA . TYR A 1 113 ? 2.535 -8.522 2.861 1.00 94.44 113 TYR A CA 1
ATOM 921 C C . TYR A 1 113 ? 3.498 -8.830 4.009 1.00 94.44 113 TYR A C 1
ATOM 923 O O . TYR A 1 113 ? 3.097 -9.433 5.005 1.00 94.44 113 TYR A O 1
ATOM 931 N N . ARG A 1 114 ? 4.774 -8.438 3.898 1.00 95.50 114 ARG A N 1
ATOM 932 C CA . ARG A 1 114 ? 5.670 -8.511 5.054 1.00 95.50 114 ARG A CA 1
ATOM 933 C C . ARG A 1 114 ? 5.158 -7.555 6.123 1.00 95.50 114 ARG A C 1
ATOM 935 O O . ARG A 1 114 ? 4.723 -6.453 5.795 1.00 95.50 114 ARG A O 1
ATOM 942 N N . GLN A 1 115 ? 5.208 -7.974 7.384 1.00 93.19 115 GLN A N 1
ATOM 943 C CA . GLN A 1 115 ? 4.623 -7.230 8.502 1.00 93.19 115 GLN A CA 1
ATOM 944 C C . GLN A 1 115 ? 5.099 -5.771 8.538 1.00 93.19 115 GLN A C 1
ATOM 946 O O . GLN A 1 115 ? 4.320 -4.872 8.828 1.00 93.19 115 GLN A O 1
ATOM 951 N N . GLU A 1 116 ? 6.360 -5.532 8.192 1.00 93.56 116 GLU A N 1
ATOM 952 C CA . GLU A 1 116 ? 6.970 -4.209 8.168 1.00 93.56 116 GLU A CA 1
ATOM 953 C C . GLU A 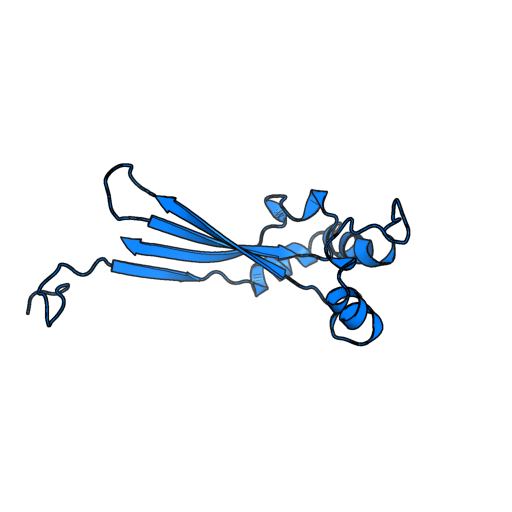1 116 ? 6.530 -3.305 7.002 1.00 93.56 116 GLU A C 1
ATOM 955 O O . GLU A 1 116 ? 6.884 -2.130 7.004 1.00 93.56 116 GLU A O 1
ATOM 960 N N . ASN A 1 117 ? 5.797 -3.831 6.013 1.00 95.88 117 ASN A N 1
ATOM 961 C CA . ASN A 1 117 ? 5.288 -3.094 4.847 1.00 95.88 117 ASN A CA 1
ATOM 962 C C . ASN A 1 117 ? 3.757 -2.942 4.848 1.00 95.88 117 ASN A C 1
ATOM 964 O O . ASN A 1 117 ? 3.212 -2.230 4.003 1.00 95.88 117 ASN A O 1
ATOM 968 N N . VAL A 1 118 ? 3.065 -3.592 5.787 1.00 96.06 118 VAL A N 1
ATOM 969 C CA . VAL A 1 118 ? 1.617 -3.457 5.969 1.00 96.06 118 VAL A CA 1
ATOM 970 C C . VAL A 1 118 ? 1.322 -2.174 6.743 1.00 96.06 118 VAL A C 1
ATOM 972 O O . VAL A 1 118 ? 1.860 -1.946 7.824 1.00 96.06 118 VAL A O 1
ATOM 975 N N . ILE A 1 119 ? 0.430 -1.346 6.205 1.00 97.69 119 ILE A N 1
ATOM 976 C CA . ILE A 1 119 ? 0.003 -0.088 6.820 1.00 97.69 119 ILE A CA 1
ATOM 977 C C . ILE A 1 119 ? -1.351 -0.316 7.483 1.00 97.69 119 ILE A C 1
ATOM 979 O O . ILE A 1 119 ? -2.331 -0.616 6.808 1.00 97.69 119 ILE A O 1
ATOM 983 N N . MET A 1 120 ? -1.441 -0.138 8.797 1.00 96.94 120 MET A N 1
ATOM 984 C CA . MET A 1 120 ? -2.718 -0.191 9.506 1.00 96.94 120 MET A CA 1
ATOM 985 C C . MET A 1 120 ? -3.435 1.148 9.324 1.00 96.94 120 MET A C 1
ATOM 987 O O . MET A 1 120 ? -2.952 2.169 9.800 1.00 96.94 120 MET A O 1
ATOM 991 N N . ALA A 1 121 ? -4.573 1.175 8.637 1.00 97.06 121 ALA A N 1
ATOM 992 C CA . ALA A 1 121 ? -5.362 2.395 8.456 1.00 97.06 121 ALA A CA 1
ATOM 993 C C . ALA A 1 121 ? -6.440 2.534 9.537 1.00 97.06 121 ALA A C 1
ATOM 995 O O . ALA A 1 121 ? -6.720 3.639 10.008 1.00 97.06 121 ALA A O 1
ATOM 996 N N . GLY A 1 122 ? -7.013 1.413 9.977 1.00 95.88 122 GLY A N 1
ATOM 997 C CA . GLY A 1 122 ? -8.035 1.432 11.010 1.00 95.88 122 GLY A CA 1
ATOM 998 C C . GLY A 1 122 ? -8.308 0.082 11.654 1.00 95.88 122 GLY A C 1
ATOM 999 O O . GLY A 1 122 ? -7.872 -0.959 11.177 1.00 95.88 122 GLY A O 1
ATOM 1000 N N . LEU A 1 123 ? -9.054 0.115 12.751 1.00 94.44 123 LEU A N 1
ATOM 1001 C CA . LEU A 1 123 ? -9.575 -1.058 13.434 1.00 94.44 123 LEU A CA 1
ATOM 1002 C C . LEU A 1 123 ? -11.035 -0.804 13.801 1.00 94.44 123 LEU A C 1
ATOM 1004 O O . LEU A 1 123 ? -11.325 0.000 14.691 1.00 94.44 123 LEU A O 1
ATOM 1008 N N . TRP A 1 124 ? -11.949 -1.469 13.100 1.00 92.62 124 TRP A N 1
ATOM 1009 C CA . TRP A 1 124 ? -13.369 -1.409 13.415 1.00 92.62 124 TRP A CA 1
ATOM 1010 C C . TRP A 1 124 ? -13.680 -2.389 14.537 1.00 92.62 124 TRP A C 1
ATOM 1012 O O . TRP A 1 124 ? -13.435 -3.586 14.404 1.00 92.62 124 TRP A O 1
ATOM 1022 N N . CYS A 1 125 ? -14.236 -1.885 15.631 1.00 90.88 125 CYS A N 1
ATOM 1023 C CA . CYS A 1 125 ? -14.627 -2.666 16.793 1.00 90.88 125 CYS A CA 1
ATOM 1024 C C . CYS A 1 125 ? -16.149 -2.642 16.903 1.00 90.88 125 CYS A C 1
ATOM 1026 O O . CYS A 1 125 ? -16.716 -1.585 17.166 1.00 90.88 125 CYS A O 1
ATOM 1028 N N . ALA A 1 126 ? -16.799 -3.793 16.742 1.00 87.50 126 ALA A N 1
ATOM 1029 C CA . ALA A 1 126 ? -18.209 -3.992 17.065 1.00 87.50 126 ALA A CA 1
ATOM 1030 C C . ALA A 1 126 ? -18.297 -4.772 18.387 1.00 87.50 126 ALA A C 1
ATOM 1032 O O . ALA A 1 126 ? -17.950 -5.955 18.414 1.00 87.50 126 ALA A O 1
ATOM 1033 N N . LEU A 1 127 ? -18.690 -4.114 19.487 1.00 80.94 127 LEU A N 1
ATOM 1034 C CA . LEU A 1 127 ? -18.630 -4.634 20.866 1.00 80.94 127 LEU A CA 1
ATOM 1035 C C . LEU A 1 127 ? -19.987 -4.772 21.562 1.00 80.94 127 LEU A C 1
ATOM 1037 O O . LEU A 1 127 ? -20.894 -3.942 21.351 1.00 80.94 127 LEU A O 1
#

Solvent-accessible surface area (backbone atoms only — not comparable to full-atom values): 7519 Å² total; per-residue (Å²): 131,74,90,55,48,42,94,86,79,62,46,74,56,65,57,65,52,71,49,76,44,66,53,68,62,51,48,53,58,44,65,69,37,84,67,45,62,68,36,38,51,35,76,81,69,65,80,73,95,44,95,87,56,81,85,54,76,69,60,37,69,70,46,42,48,24,39,73,79,39,74,48,47,44,84,85,48,77,52,72,52,72,49,73,54,82,43,67,79,41,103,88,50,93,31,34,38,29,48,31,36,33,26,46,62,39,35,47,79,92,45,24,79,37,77,90,47,47,40,60,44,31,37,39,37,39,76